Protein AF-A0A3L7XLL1-F1 (afdb_monomer)

Radius of gyration: 25.44 Å; Cα contacts (8 Å, |Δi|>4): 44; chains: 1; bounding box: 54×53×52 Å

Sequence (97 aa):
MRAWVLACIPGVRGGAFSMADLPYTGRVTPTDDPREASRAEYRAAYEDWQEQLAKVHAFFLDGERLHPTAIKGLLNRESRAKQRYDEARRRLLGIEE

Structure (mmCIF, N/CA/C/O backbone):
data_AF-A0A3L7XLL1-F1
#
_entry.id   AF-A0A3L7XLL1-F1
#
loop_
_atom_site.group_PDB
_atom_site.id
_atom_site.type_symbol
_atom_site.label_atom_id
_atom_site.label_alt_id
_atom_site.label_comp_id
_atom_site.label_asym_id
_atom_site.label_entity_id
_atom_site.label_seq_id
_atom_site.pdbx_PDB_ins_code
_atom_site.Cartn_x
_atom_site.Cartn_y
_atom_site.Cartn_z
_atom_site.occupancy
_atom_site.B_iso_or_equiv
_atom_site.auth_seq_id
_atom_site.auth_comp_id
_atom_site.auth_asym_id
_atom_site.auth_atom_id
_atom_site.pdbx_PDB_model_num
ATOM 1 N N . MET A 1 1 ? 43.229 -41.575 -16.317 1.00 38.03 1 MET A N 1
ATOM 2 C CA . MET A 1 1 ? 41.982 -42.262 -15.919 1.00 38.03 1 MET A CA 1
ATOM 3 C C . MET A 1 1 ? 40.877 -41.219 -15.836 1.00 38.03 1 MET A C 1
ATOM 5 O O . MET A 1 1 ? 40.938 -40.368 -14.962 1.00 38.03 1 MET A O 1
ATOM 9 N N . ARG A 1 2 ? 39.943 -41.191 -16.792 1.00 40.72 2 ARG A N 1
ATOM 10 C CA . ARG A 1 2 ? 38.782 -40.289 -16.768 1.00 40.72 2 ARG A CA 1
ATOM 11 C C . ARG A 1 2 ? 37.532 -41.144 -16.929 1.00 40.72 2 ARG A C 1
ATOM 13 O O . ARG A 1 2 ? 37.411 -41.863 -17.916 1.00 40.72 2 ARG A O 1
ATOM 20 N N . ALA A 1 3 ? 36.684 -41.119 -15.908 1.00 38.41 3 ALA A N 1
ATOM 21 C CA . ALA A 1 3 ? 35.416 -41.823 -15.883 1.00 38.41 3 ALA A CA 1
ATOM 22 C C . ALA A 1 3 ? 34.452 -41.164 -16.876 1.00 38.41 3 ALA A C 1
ATOM 24 O O . ALA A 1 3 ? 34.245 -39.952 -16.840 1.00 38.41 3 ALA A O 1
ATOM 25 N N . TRP A 1 4 ? 33.896 -41.970 -17.774 1.00 37.78 4 TRP A N 1
ATOM 26 C CA . TRP A 1 4 ? 32.828 -41.578 -18.682 1.00 37.78 4 TRP A CA 1
ATOM 27 C C . TRP A 1 4 ? 31.502 -41.767 -17.950 1.00 37.78 4 TRP A C 1
ATOM 29 O O . TRP A 1 4 ? 31.145 -42.896 -17.623 1.00 37.78 4 TRP A O 1
ATOM 39 N N . VAL A 1 5 ? 30.766 -40.688 -17.689 1.00 46.75 5 VAL A N 1
ATOM 40 C CA . VAL A 1 5 ? 29.340 -40.804 -17.364 1.00 46.75 5 VAL A CA 1
ATOM 41 C C . VAL A 1 5 ? 28.585 -40.704 -18.682 1.00 46.75 5 VAL A C 1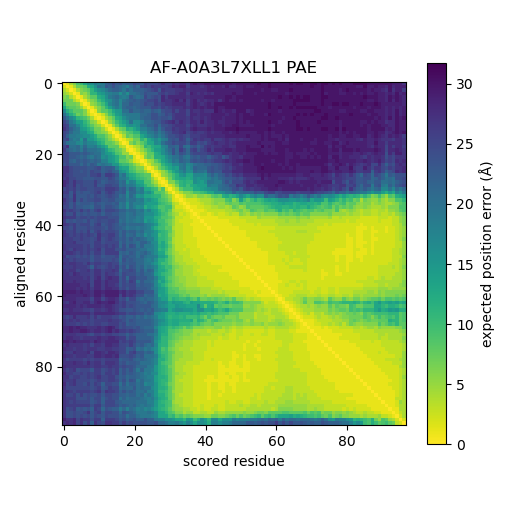
ATOM 43 O O . VAL A 1 5 ? 28.486 -39.634 -19.278 1.00 46.75 5 VAL A O 1
ATOM 46 N N . LEU A 1 6 ? 28.104 -41.853 -19.160 1.00 44.34 6 LEU A N 1
ATOM 47 C CA . LEU A 1 6 ? 27.141 -41.943 -20.251 1.00 44.34 6 LEU A CA 1
ATOM 48 C C . LEU A 1 6 ? 25.819 -41.317 -19.793 1.00 44.34 6 LEU A C 1
ATOM 50 O O . LEU A 1 6 ? 25.059 -41.935 -19.053 1.00 44.34 6 LEU A O 1
ATOM 54 N N . ALA A 1 7 ? 25.528 -40.109 -20.264 1.00 44.50 7 ALA A N 1
ATOM 55 C CA . ALA A 1 7 ? 24.159 -39.619 -20.331 1.00 44.50 7 ALA A CA 1
ATOM 56 C C . ALA A 1 7 ? 23.621 -39.929 -21.734 1.00 44.50 7 ALA A C 1
ATOM 58 O O . ALA A 1 7 ? 23.901 -39.221 -22.700 1.00 44.50 7 ALA A O 1
ATOM 59 N N . CYS A 1 8 ? 22.881 -41.033 -21.855 1.00 34.59 8 CYS A N 1
ATOM 60 C CA . CYS A 1 8 ? 22.115 -41.363 -23.052 1.00 34.59 8 CYS A CA 1
ATOM 61 C C . CYS A 1 8 ? 20.934 -40.391 -23.184 1.00 34.59 8 CYS A C 1
ATOM 63 O O . CYS A 1 8 ? 19.877 -40.619 -22.601 1.00 34.59 8 CYS A O 1
ATOM 65 N N . ILE A 1 9 ? 21.102 -39.316 -23.954 1.00 46.41 9 ILE A N 1
ATOM 66 C CA . ILE A 1 9 ? 19.985 -38.513 -24.466 1.00 46.41 9 ILE A CA 1
ATOM 67 C C . ILE A 1 9 ? 19.613 -39.100 -25.838 1.00 46.41 9 ILE A C 1
ATOM 69 O O . ILE A 1 9 ? 20.423 -39.013 -26.767 1.00 46.41 9 ILE A O 1
ATOM 73 N N . PRO A 1 10 ? 18.440 -39.735 -26.009 1.00 35.22 10 PRO A N 1
ATOM 74 C CA . PRO A 1 10 ? 18.062 -40.307 -27.293 1.00 35.22 10 PRO A CA 1
ATOM 75 C C . PRO A 1 10 ? 17.707 -39.175 -28.268 1.00 35.22 10 PRO A C 1
ATOM 77 O O . PRO A 1 10 ? 16.736 -38.456 -28.057 1.00 35.22 10 PRO A O 1
ATOM 80 N N . GLY A 1 11 ? 18.495 -39.012 -29.337 1.00 44.50 11 GLY A N 1
ATOM 81 C CA . GLY A 1 11 ? 18.129 -38.164 -30.483 1.00 44.50 11 GLY A CA 1
ATOM 82 C C . GLY A 1 11 ? 19.193 -37.194 -31.001 1.00 44.50 11 GLY A C 1
ATOM 83 O O . GLY A 1 11 ? 19.036 -36.678 -32.104 1.00 44.50 11 GLY A O 1
ATOM 84 N N . VAL A 1 12 ? 20.298 -36.968 -30.284 1.00 45.97 12 VAL A N 1
ATOM 85 C CA . VAL A 1 12 ? 21.360 -36.067 -30.764 1.00 45.97 12 VAL A CA 1
ATOM 86 C C . VAL A 1 12 ? 22.436 -36.888 -31.472 1.00 45.97 12 VAL A C 1
ATOM 88 O O . VAL A 1 12 ? 23.259 -37.549 -30.839 1.00 45.97 12 VAL A O 1
ATOM 91 N N . ARG A 1 13 ? 22.407 -36.885 -32.812 1.00 45.84 13 ARG A N 1
ATOM 92 C CA . ARG A 1 13 ? 23.503 -37.412 -33.639 1.00 45.84 13 ARG A CA 1
ATOM 93 C C . ARG A 1 13 ? 24.793 -36.684 -33.264 1.00 45.84 13 ARG A C 1
ATOM 95 O O . ARG A 1 13 ? 24.806 -35.460 -33.181 1.00 45.84 13 ARG A O 1
ATOM 102 N N . GLY A 1 14 ? 25.851 -37.462 -33.041 1.00 44.53 14 GLY A N 1
ATOM 103 C CA . GLY A 1 14 ? 27.163 -36.991 -32.616 1.00 44.53 14 GLY A CA 1
ATOM 104 C C . GLY A 1 14 ? 27.695 -35.842 -33.468 1.00 44.53 14 GLY A C 1
ATOM 105 O O . GLY A 1 14 ? 28.146 -36.043 -34.591 1.00 44.53 14 GLY A O 1
ATOM 106 N N . GLY A 1 15 ? 27.672 -34.650 -32.886 1.00 44.53 15 GLY A N 1
ATOM 107 C CA . GLY A 1 15 ? 28.567 -33.551 -33.200 1.00 44.53 15 GLY A CA 1
ATOM 108 C C . GLY A 1 15 ? 29.329 -33.236 -31.920 1.00 44.53 15 GLY A C 1
ATOM 109 O O . GLY A 1 15 ? 28.723 -33.139 -30.853 1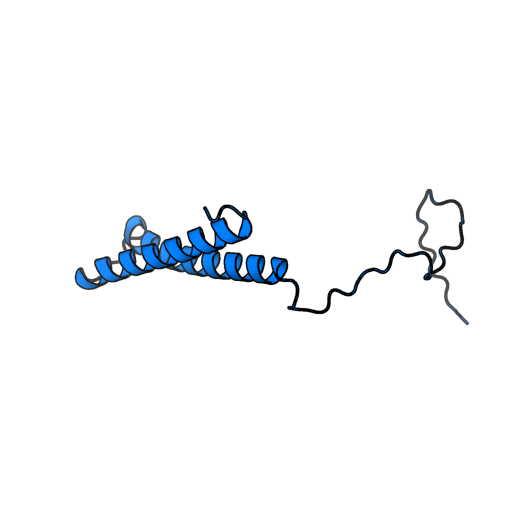.00 44.53 15 GLY A O 1
ATOM 110 N N . ALA A 1 16 ? 30.654 -33.145 -31.999 1.00 45.22 16 ALA A N 1
ATOM 111 C CA . ALA A 1 16 ? 31.468 -32.680 -30.887 1.00 45.22 16 ALA A CA 1
ATOM 112 C C . ALA A 1 16 ? 31.029 -31.250 -30.539 1.00 45.22 16 ALA A C 1
ATOM 114 O O . ALA A 1 16 ? 31.316 -30.318 -31.283 1.00 45.22 16 ALA A O 1
ATOM 115 N N . PHE A 1 17 ? 30.287 -31.083 -29.445 1.00 42.69 17 PHE A N 1
ATOM 116 C CA . PHE A 1 17 ? 29.897 -29.763 -28.970 1.00 42.69 17 PHE A CA 1
ATOM 117 C C . PHE A 1 17 ? 31.127 -29.133 -28.308 1.00 42.69 17 PHE A C 1
ATOM 119 O O . PHE A 1 17 ? 31.507 -29.499 -27.194 1.00 42.69 17 PHE A O 1
ATOM 126 N N . SER A 1 18 ? 31.814 -28.254 -29.036 1.00 47.34 18 SER A N 1
ATOM 127 C CA . SER A 1 18 ? 32.910 -27.458 -28.492 1.00 47.34 18 SER A CA 1
ATOM 128 C C . SER A 1 18 ? 32.338 -26.445 -27.504 1.00 47.34 18 SER A C 1
ATOM 130 O O . SER A 1 18 ? 31.372 -25.746 -27.800 1.00 47.34 18 SER A O 1
ATOM 132 N N . MET A 1 19 ? 32.955 -26.313 -26.331 1.00 40.72 19 MET A N 1
ATOM 133 C CA . MET A 1 19 ? 32.587 -25.293 -25.339 1.00 40.72 19 MET A CA 1
ATOM 134 C C . MET A 1 19 ? 32.777 -23.853 -25.866 1.00 40.72 19 MET A C 1
ATOM 136 O O . MET A 1 19 ? 32.297 -22.912 -25.243 1.00 40.72 19 MET A O 1
ATOM 140 N N . ALA A 1 20 ? 33.444 -23.687 -27.016 1.00 50.25 20 ALA A N 1
ATOM 141 C CA . ALA A 1 20 ? 33.617 -22.417 -27.721 1.00 50.25 20 ALA A CA 1
ATOM 142 C C . ALA A 1 20 ? 32.435 -22.029 -28.639 1.00 50.25 20 ALA A C 1
ATOM 144 O O . ALA A 1 20 ? 32.372 -20.877 -29.054 1.00 50.25 20 ALA A O 1
ATOM 145 N N . ASP A 1 21 ? 31.506 -22.950 -28.929 1.00 46.00 21 ASP A N 1
ATOM 146 C CA . ASP A 1 21 ? 30.328 -22.707 -29.786 1.00 46.00 21 ASP A CA 1
ATOM 147 C C . ASP A 1 21 ? 29.052 -22.400 -28.987 1.00 46.00 21 ASP A C 1
ATOM 149 O O . ASP A 1 21 ? 27.978 -22.182 -29.552 1.00 46.00 21 ASP A O 1
ATOM 153 N N . LEU A 1 22 ? 29.143 -22.370 -27.655 1.00 52.25 22 LEU A N 1
ATOM 154 C CA . LEU A 1 22 ? 28.054 -21.860 -26.837 1.00 52.25 22 LEU A CA 1
ATOM 155 C C . LEU A 1 22 ? 28.018 -20.335 -26.997 1.00 52.25 22 LEU A C 1
ATOM 157 O O . LEU A 1 22 ? 29.035 -19.692 -26.713 1.00 52.25 22 LEU A O 1
ATOM 161 N N . PRO A 1 23 ? 26.883 -19.728 -27.407 1.00 46.09 23 PRO A N 1
ATOM 162 C CA . PRO A 1 23 ? 26.740 -18.287 -27.301 1.00 46.09 23 PRO A CA 1
ATOM 163 C C . PRO A 1 23 ? 26.984 -17.953 -25.836 1.00 46.09 23 PRO A C 1
ATOM 165 O O . PRO A 1 23 ? 26.293 -18.483 -24.966 1.00 46.09 23 PRO A O 1
ATOM 168 N N . TYR A 1 24 ? 28.034 -17.165 -25.596 1.00 51.62 24 TYR A N 1
ATOM 169 C CA . TYR A 1 24 ? 28.467 -16.658 -24.302 1.00 51.62 24 TYR A CA 1
ATOM 170 C C . TYR A 1 24 ? 27.261 -16.521 -23.371 1.00 51.62 24 TYR A C 1
ATOM 172 O O . TYR A 1 24 ? 26.458 -15.597 -23.513 1.00 51.62 24 TYR A O 1
ATOM 180 N N . THR A 1 25 ? 27.090 -17.484 -22.458 1.00 55.22 25 THR A N 1
ATOM 181 C CA . THR A 1 25 ? 26.118 -17.373 -21.376 1.00 55.22 25 THR A CA 1
ATOM 182 C C . THR A 1 25 ? 26.664 -16.270 -20.500 1.00 55.22 25 THR A C 1
ATOM 184 O O . THR A 1 25 ? 27.511 -16.518 -19.637 1.00 55.22 25 THR A O 1
ATOM 187 N N . GLY A 1 26 ? 26.273 -15.040 -20.828 1.00 48.69 26 GLY A N 1
ATOM 188 C CA . GLY A 1 26 ? 26.648 -13.854 -20.097 1.00 48.69 26 GLY A CA 1
ATOM 189 C C . GLY A 1 26 ? 26.388 -14.132 -18.637 1.00 48.69 26 GLY A C 1
ATOM 190 O O . GLY A 1 26 ? 25.248 -14.298 -18.208 1.00 48.69 26 GLY A O 1
ATOM 191 N N . ARG A 1 27 ? 27.473 -14.245 -17.879 1.00 45.53 27 ARG A N 1
ATOM 192 C CA . ARG A 1 27 ? 27.425 -14.108 -16.441 1.00 45.53 27 ARG A CA 1
ATOM 193 C C . ARG 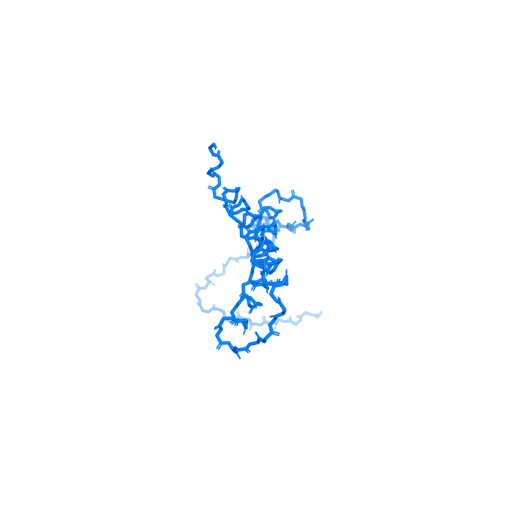A 1 27 ? 26.983 -12.666 -16.222 1.00 45.53 27 ARG A C 1
ATOM 195 O O . ARG A 1 27 ? 27.823 -11.775 -16.222 1.00 45.53 27 ARG A O 1
ATOM 202 N N . VAL A 1 28 ? 25.674 -12.437 -16.123 1.00 51.38 28 VAL A N 1
ATOM 203 C CA . VAL A 1 28 ? 25.137 -11.191 -15.579 1.00 51.38 28 VAL A CA 1
ATOM 204 C C . VAL A 1 28 ? 25.587 -11.199 -14.124 1.00 51.38 28 VAL A C 1
ATOM 206 O O . VAL A 1 28 ? 25.017 -11.883 -13.277 1.00 51.38 28 VAL A O 1
ATOM 209 N N . THR A 1 29 ? 26.745 -10.596 -13.864 1.00 51.56 29 THR A N 1
ATOM 210 C CA . THR A 1 29 ? 27.170 -10.302 -12.502 1.00 51.56 29 THR A CA 1
ATOM 211 C C . THR A 1 29 ? 26.246 -9.230 -11.928 1.00 51.56 29 THR A C 1
ATOM 213 O O . THR A 1 29 ? 25.711 -8.424 -12.688 1.00 51.56 29 THR A O 1
ATOM 216 N N . PRO A 1 30 ? 26.012 -9.251 -10.609 1.00 53.09 30 PRO A N 1
ATOM 217 C CA . PRO A 1 30 ? 24.830 -8.650 -10.007 1.00 53.09 30 PRO A CA 1
ATOM 218 C C . PRO A 1 30 ? 24.823 -7.120 -10.116 1.00 53.09 30 PRO A C 1
ATOM 220 O O . PRO A 1 30 ? 25.868 -6.487 -9.985 1.00 53.09 30 PRO A O 1
ATOM 223 N N . THR A 1 31 ? 23.616 -6.555 -10.216 1.00 55.72 31 THR A N 1
ATOM 224 C CA . THR A 1 31 ? 23.203 -5.204 -9.769 1.00 55.72 31 THR A CA 1
ATOM 225 C C . THR A 1 31 ? 23.329 -3.960 -10.667 1.00 55.72 31 THR A C 1
ATOM 227 O O . THR A 1 31 ? 22.788 -2.940 -10.254 1.00 55.72 31 THR A O 1
ATOM 230 N N . ASP A 1 32 ? 23.860 -4.017 -11.897 1.00 58.72 32 ASP A N 1
ATOM 231 C CA . ASP A 1 32 ? 23.984 -2.797 -12.739 1.00 58.72 32 ASP A CA 1
ATOM 232 C C . ASP A 1 32 ? 23.009 -2.691 -13.938 1.00 58.72 32 ASP A C 1
ATOM 234 O O . ASP A 1 32 ? 23.007 -1.671 -14.630 1.00 58.72 32 ASP A O 1
ATOM 238 N N . ASP A 1 33 ? 22.161 -3.695 -14.218 1.00 64.69 33 ASP A N 1
ATOM 239 C CA . ASP A 1 33 ? 21.134 -3.551 -15.268 1.00 64.69 33 ASP A CA 1
ATOM 240 C C . ASP A 1 33 ? 19.991 -2.649 -14.754 1.00 64.69 33 ASP A C 1
ATOM 242 O O . ASP A 1 33 ? 19.282 -3.040 -13.817 1.00 64.69 33 ASP A O 1
ATOM 246 N N . PRO A 1 34 ? 19.740 -1.475 -15.371 1.00 70.56 34 PRO A N 1
ATOM 247 C CA . PRO A 1 34 ? 18.661 -0.579 -14.959 1.00 70.56 34 PRO A CA 1
ATOM 248 C C . PRO A 1 34 ? 17.285 -1.260 -14.960 1.00 70.56 34 PRO A C 1
ATOM 250 O O . PRO A 1 34 ? 16.417 -0.900 -14.169 1.00 70.56 34 PRO A O 1
ATOM 253 N N . ARG A 1 35 ? 17.074 -2.289 -15.790 1.00 74.44 35 ARG A N 1
ATOM 254 C CA . ARG A 1 35 ? 15.820 -3.058 -15.817 1.00 74.44 35 ARG A CA 1
ATOM 255 C C . ARG A 1 35 ? 15.679 -3.971 -14.605 1.00 74.44 35 ARG A C 1
ATOM 257 O O . ARG A 1 35 ? 14.563 -4.180 -14.128 1.00 74.44 35 ARG A O 1
ATOM 264 N N . GLU A 1 36 ? 16.778 -4.537 -14.115 1.00 78.19 36 GLU A N 1
ATOM 265 C CA . GLU A 1 36 ? 16.772 -5.317 -12.877 1.00 78.19 36 GLU A CA 1
ATOM 266 C C . GLU A 1 36 ? 16.569 -4.412 -11.662 1.00 78.19 36 GLU A C 1
ATOM 268 O O . GLU A 1 36 ? 15.771 -4.759 -10.790 1.00 78.19 36 GLU A O 1
ATOM 273 N N . ALA A 1 37 ? 17.175 -3.219 -11.660 1.00 80.06 37 ALA A N 1
ATOM 274 C CA . ALA A 1 37 ? 16.924 -2.198 -10.645 1.00 80.06 37 ALA A CA 1
ATOM 275 C C . ALA A 1 37 ? 15.435 -1.801 -10.593 1.00 80.06 37 ALA A C 1
ATOM 277 O O . ALA A 1 37 ? 14.818 -1.882 -9.532 1.00 80.06 37 ALA A O 1
ATOM 278 N N . SER A 1 38 ? 14.800 -1.509 -11.738 1.00 86.25 38 SER A N 1
ATOM 279 C CA . SER A 1 38 ? 13.359 -1.197 -11.783 1.00 86.25 38 SER A CA 1
ATOM 280 C C . SER A 1 38 ? 12.470 -2.355 -11.311 1.00 86.25 38 SER A C 1
ATOM 282 O O . SER A 1 38 ? 11.437 -2.135 -10.677 1.00 86.25 38 SER A O 1
ATOM 284 N N . ARG A 1 39 ? 12.851 -3.611 -11.589 1.00 89.88 39 ARG A N 1
ATOM 285 C CA . ARG A 1 39 ? 12.126 -4.795 -11.091 1.00 89.88 39 ARG A CA 1
ATOM 286 C C . ARG A 1 39 ? 12.257 -4.954 -9.578 1.00 89.88 39 ARG A C 1
ATOM 288 O O . ARG A 1 39 ? 11.278 -5.331 -8.931 1.00 89.88 39 ARG A O 1
ATOM 295 N N . ALA A 1 40 ? 13.440 -4.689 -9.027 1.00 90.94 40 ALA A N 1
ATOM 296 C CA . ALA A 1 40 ? 13.686 -4.731 -7.591 1.00 90.94 40 ALA A CA 1
ATOM 297 C C . ALA A 1 40 ? 12.899 -3.631 -6.862 1.00 90.94 40 ALA A C 1
ATOM 299 O O . ALA A 1 40 ? 12.207 -3.928 -5.890 1.00 90.94 40 ALA A O 1
ATOM 300 N N . GLU A 1 41 ? 12.916 -2.399 -7.378 1.00 90.75 41 GLU A N 1
ATOM 301 C CA . GLU A 1 41 ? 12.123 -1.281 -6.849 1.00 90.75 41 GLU A CA 1
ATOM 302 C C . GLU A 1 41 ? 10.622 -1.576 -6.872 1.00 90.75 41 GLU A 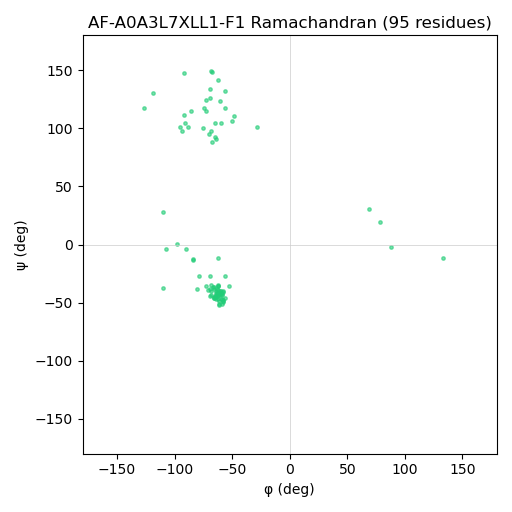C 1
ATOM 304 O O . GLU A 1 41 ? 9.935 -1.395 -5.865 1.00 90.75 41 GLU A O 1
ATOM 309 N N . TYR A 1 42 ? 10.114 -2.092 -7.995 1.00 94.56 42 TYR A N 1
ATOM 310 C CA . TYR A 1 42 ? 8.724 -2.528 -8.108 1.00 94.56 42 TYR A CA 1
ATOM 311 C C . TYR A 1 42 ? 8.369 -3.576 -7.049 1.00 94.56 42 TYR A C 1
ATOM 313 O O . TYR A 1 42 ? 7.322 -3.478 -6.408 1.00 94.56 42 TYR A O 1
ATOM 321 N N . ARG A 1 43 ? 9.233 -4.580 -6.858 1.00 95.50 43 ARG A N 1
ATOM 322 C CA . ARG A 1 43 ? 8.989 -5.658 -5.897 1.00 95.50 43 ARG A CA 1
ATOM 323 C C . ARG A 1 43 ? 8.983 -5.144 -4.462 1.00 95.50 43 ARG A C 1
ATOM 325 O O . ARG A 1 43 ? 8.041 -5.442 -3.738 1.00 95.50 43 ARG A O 1
ATOM 332 N N . ALA A 1 44 ? 9.957 -4.318 -4.092 1.00 95.44 44 ALA A N 1
ATOM 333 C CA . ALA A 1 44 ? 10.014 -3.709 -2.768 1.00 95.44 44 ALA A CA 1
ATOM 334 C C . ALA A 1 44 ? 8.782 -2.827 -2.489 1.00 95.44 44 ALA A C 1
ATOM 336 O O . ALA A 1 44 ? 8.185 -2.910 -1.417 1.00 95.44 44 ALA A O 1
ATOM 337 N N . ALA A 1 45 ? 8.352 -2.019 -3.466 1.00 96.25 45 ALA A N 1
ATOM 338 C CA . ALA A 1 45 ? 7.161 -1.183 -3.324 1.00 96.25 45 ALA A CA 1
ATOM 339 C C . ALA A 1 45 ? 5.869 -2.014 -3.220 1.00 96.25 45 ALA A C 1
ATOM 341 O O . ALA A 1 45 ? 4.959 -1.656 -2.473 1.00 96.25 45 ALA A O 1
ATOM 342 N N . TYR A 1 46 ? 5.791 -3.131 -3.951 1.00 96.81 46 TYR A N 1
ATOM 343 C CA . TYR A 1 46 ? 4.678 -4.073 -3.866 1.00 96.81 46 TYR A CA 1
ATOM 344 C C . TYR A 1 46 ? 4.592 -4.736 -2.489 1.00 96.81 46 TYR A C 1
ATOM 346 O O . TYR A 1 46 ? 3.510 -4.781 -1.908 1.00 96.81 46 TYR A O 1
ATOM 354 N N . GLU A 1 47 ? 5.715 -5.224 -1.963 1.00 97.75 47 GLU A N 1
ATOM 355 C CA . GLU A 1 47 ? 5.783 -5.877 -0.652 1.00 97.75 47 GLU A CA 1
ATOM 356 C C . GLU A 1 47 ? 5.383 -4.913 0.472 1.00 97.75 47 GLU A C 1
ATOM 358 O O . GLU A 1 47 ? 4.499 -5.236 1.264 1.00 97.75 47 GLU A O 1
ATOM 363 N N . ASP A 1 48 ? 5.919 -3.689 0.476 1.00 97.56 48 ASP A N 1
ATOM 364 C CA . ASP A 1 48 ? 5.544 -2.666 1.461 1.00 97.56 48 ASP A CA 1
ATOM 365 C C . ASP A 1 48 ? 4.045 -2.323 1.391 1.00 97.56 48 ASP A C 1
ATOM 367 O O . ASP A 1 48 ? 3.369 -2.215 2.417 1.00 97.56 48 ASP A O 1
ATOM 371 N N . TRP A 1 49 ? 3.475 -2.208 0.186 1.00 98.00 49 TRP A N 1
ATOM 372 C CA . TRP A 1 49 ? 2.035 -1.988 0.045 1.00 98.00 49 TRP A CA 1
ATOM 373 C C . TRP A 1 49 ? 1.206 -3.167 0.570 1.00 98.00 49 TRP A C 1
ATOM 375 O O . TRP A 1 49 ? 0.242 -2.937 1.303 1.00 98.00 49 TRP A O 1
ATOM 385 N N . GLN A 1 50 ? 1.596 -4.412 0.277 1.00 98.12 50 GLN A N 1
ATOM 386 C CA . GLN A 1 50 ? 0.924 -5.608 0.801 1.00 98.12 50 GLN A CA 1
ATOM 387 C C . GLN A 1 50 ? 0.952 -5.659 2.333 1.00 98.12 50 GLN A C 1
ATOM 389 O O . GLN A 1 50 ? -0.061 -5.982 2.953 1.00 98.12 50 GLN A O 1
ATOM 394 N N . GLU A 1 51 ? 2.062 -5.275 2.965 1.00 97.38 51 GLU A N 1
ATOM 395 C CA . GLU A 1 51 ? 2.149 -5.205 4.427 1.00 97.38 51 GLU A CA 1
ATOM 396 C C . GLU A 1 51 ? 1.192 -4.172 5.031 1.00 97.38 51 GLU A C 1
ATOM 398 O O . GLU A 1 51 ? 0.569 -4.425 6.068 1.00 97.38 51 GLU A O 1
ATOM 403 N N . GLN A 1 52 ? 1.065 -2.989 4.419 1.00 96.94 52 GLN A N 1
ATOM 404 C CA . GLN A 1 52 ? 0.100 -1.995 4.897 1.00 96.94 52 GLN A CA 1
ATOM 405 C C . GLN A 1 52 ? -1.339 -2.451 4.646 1.00 96.94 52 GLN A C 1
ATOM 407 O O . GLN A 1 52 ? -2.198 -2.255 5.508 1.00 96.94 52 GLN A O 1
ATOM 412 N N . LEU A 1 53 ? -1.596 -3.095 3.506 1.00 96.88 53 LEU A N 1
ATOM 413 C CA . LEU A 1 53 ? -2.909 -3.624 3.155 1.00 96.88 53 LEU A CA 1
ATOM 414 C C . LEU A 1 53 ? -3.347 -4.728 4.124 1.00 96.88 53 LEU A C 1
ATOM 416 O O . LEU A 1 53 ? -4.493 -4.725 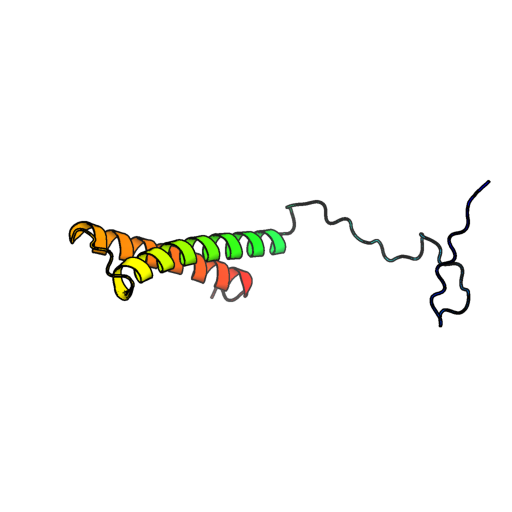4.564 1.00 96.88 53 LEU A O 1
ATOM 420 N N . ALA A 1 54 ? -2.434 -5.609 4.539 1.00 96.81 54 ALA A N 1
ATOM 421 C CA . ALA A 1 54 ? -2.707 -6.633 5.544 1.00 96.81 54 ALA A CA 1
ATOM 422 C C . ALA A 1 54 ? -3.142 -6.022 6.887 1.00 96.81 54 ALA A C 1
ATOM 424 O O . ALA A 1 54 ? -4.110 -6.479 7.487 1.00 96.81 54 ALA A O 1
ATOM 425 N N . LYS A 1 55 ? -2.496 -4.934 7.329 1.00 95.00 55 LYS A N 1
ATOM 426 C CA . LYS A 1 55 ? -2.886 -4.207 8.555 1.00 95.00 55 LYS A CA 1
ATOM 427 C C . LYS A 1 55 ? -4.263 -3.556 8.423 1.00 95.00 55 LYS A C 1
ATOM 429 O O . LYS A 1 55 ? -5.036 -3.525 9.375 1.00 95.00 55 LYS A O 1
ATOM 434 N N . VAL A 1 56 ? -4.574 -3.026 7.241 1.00 95.44 56 VAL A N 1
ATOM 435 C CA . VAL A 1 56 ? -5.906 -2.490 6.932 1.00 95.44 56 VAL A CA 1
ATOM 436 C C . VAL A 1 56 ? -6.950 -3.605 6.964 1.00 95.44 56 VAL A C 1
ATOM 438 O O . VAL A 1 56 ? -7.993 -3.434 7.587 1.00 95.44 56 VAL A O 1
ATOM 441 N N . HIS A 1 57 ? -6.665 -4.761 6.367 1.00 96.06 57 HIS A N 1
ATOM 442 C CA . HIS A 1 57 ? -7.558 -5.916 6.406 1.00 96.06 57 HIS A CA 1
ATOM 443 C C . HIS A 1 57 ? -7.786 -6.429 7.828 1.00 96.06 57 HIS A C 1
ATOM 445 O O . HIS A 1 57 ? -8.938 -6.638 8.189 1.00 96.06 57 HIS A O 1
ATOM 451 N N . ALA A 1 58 ? -6.744 -6.538 8.654 1.00 94.31 58 ALA A N 1
ATOM 452 C CA . ALA A 1 58 ? -6.889 -6.948 10.050 1.00 94.31 58 ALA A CA 1
ATOM 453 C C . ALA A 1 58 ? -7.828 -6.012 10.834 1.00 94.31 58 ALA A C 1
ATOM 455 O O . ALA A 1 58 ? -8.713 -6.452 11.570 1.00 94.31 58 ALA A O 1
ATOM 456 N N . PHE A 1 59 ? -7.712 -4.704 10.594 1.00 92.81 59 PHE A N 1
ATOM 457 C CA . PHE A 1 59 ? -8.617 -3.713 11.169 1.00 92.81 59 PHE A CA 1
ATOM 458 C C . PHE A 1 59 ? -10.064 -3.843 10.655 1.00 92.81 59 PHE A C 1
ATOM 460 O O . PHE A 1 59 ? -11.004 -3.775 11.446 1.00 92.81 59 PHE A O 1
ATOM 467 N N . PHE A 1 60 ? -10.268 -4.018 9.345 1.00 91.56 60 PHE A N 1
ATOM 468 C CA . PHE A 1 60 ? -11.611 -4.041 8.750 1.00 91.56 60 PHE A CA 1
ATOM 469 C C . PHE A 1 60 ? -12.347 -5.378 8.897 1.00 91.56 60 PHE A C 1
ATOM 471 O O . PHE A 1 60 ? -13.566 -5.374 9.061 1.00 91.56 60 PHE A O 1
ATOM 478 N N . LEU A 1 61 ? -11.637 -6.499 8.777 1.00 93.88 61 LEU A N 1
ATOM 479 C CA . LEU A 1 61 ? -12.213 -7.837 8.618 1.00 93.88 61 LEU A CA 1
ATOM 480 C C . LEU A 1 61 ? -12.003 -8.713 9.853 1.00 93.88 61 LEU A C 1
ATOM 482 O O . LEU A 1 61 ? -12.923 -9.430 10.240 1.00 93.88 61 LEU A O 1
ATOM 486 N N . ASP A 1 62 ? -10.843 -8.608 10.504 1.00 91.75 62 ASP A N 1
ATOM 487 C CA . ASP A 1 62 ? -10.501 -9.462 11.652 1.00 91.75 62 ASP A CA 1
ATOM 488 C C . ASP A 1 62 ? -10.935 -8.846 12.997 1.00 91.75 62 ASP A C 1
ATOM 490 O O . ASP A 1 62 ? -10.831 -9.473 14.051 1.00 91.75 62 ASP A O 1
ATOM 494 N N . GLY A 1 63 ? -11.477 -7.623 12.970 1.00 88.69 63 GLY A N 1
ATOM 495 C CA . GLY A 1 63 ? -12.045 -6.950 14.139 1.00 88.69 63 GLY A CA 1
ATO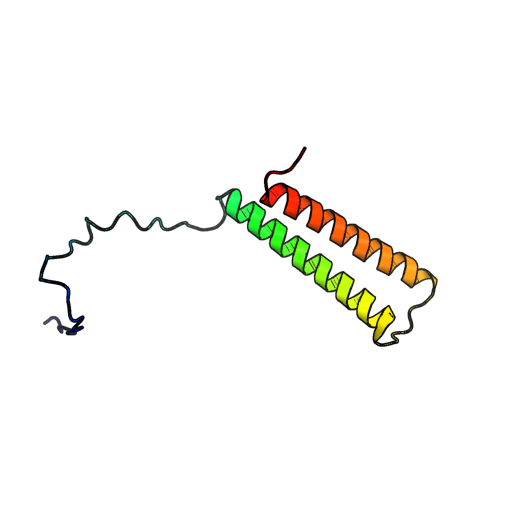M 496 C C . GLY A 1 63 ? -11.009 -6.336 15.082 1.00 88.69 63 GLY A C 1
ATOM 497 O O . GLY A 1 63 ? -11.333 -6.052 16.241 1.00 88.69 63 GLY A O 1
ATOM 498 N N . GLU A 1 64 ? -9.777 -6.109 14.614 1.00 89.00 64 GLU A N 1
ATOM 499 C CA . GLU A 1 64 ? -8.728 -5.471 15.408 1.00 89.00 64 GLU A CA 1
ATOM 500 C C . GLU A 1 64 ? -9.147 -4.048 15.824 1.00 89.00 64 GLU A C 1
ATOM 502 O O . GLU A 1 64 ? -9.490 -3.192 15.009 1.00 89.00 64 GLU A O 1
ATOM 507 N N . ARG A 1 65 ? -9.143 -3.772 17.133 1.00 87.88 65 ARG A N 1
ATOM 508 C CA . ARG A 1 65 ? -9.589 -2.484 17.684 1.00 87.88 65 ARG A CA 1
ATOM 509 C C . ARG A 1 65 ? -8.424 -1.502 17.741 1.00 87.88 65 ARG A C 1
ATOM 511 O O . ARG A 1 65 ? -7.634 -1.516 18.680 1.00 87.88 65 ARG A O 1
ATOM 518 N N . LEU A 1 66 ? -8.368 -0.593 16.773 1.00 88.75 66 LEU A N 1
ATOM 519 C CA . LEU A 1 66 ? -7.440 0.539 16.792 1.00 88.75 66 LEU A CA 1
ATOM 520 C C . LEU A 1 66 ? -8.064 1.781 17.435 1.00 88.75 66 LEU A C 1
ATOM 522 O O . LEU A 1 66 ? -9.260 2.048 17.303 1.00 88.75 66 LEU A O 1
ATOM 526 N N . HIS A 1 67 ? -7.231 2.584 18.101 1.00 90.75 67 HIS A N 1
ATOM 527 C CA . HIS A 1 67 ? -7.650 3.887 18.612 1.00 90.75 67 HIS A CA 1
ATOM 528 C C . HIS A 1 67 ? -8.062 4.811 17.444 1.00 90.75 67 HIS A C 1
ATOM 530 O O . HIS A 1 67 ? -7.368 4.822 16.424 1.00 90.75 67 HIS A O 1
ATOM 536 N N . PRO A 1 68 ? -9.117 5.642 17.568 1.00 87.69 68 PRO A N 1
ATOM 537 C CA . PRO A 1 68 ? -9.614 6.473 16.464 1.00 87.69 68 PRO A CA 1
ATOM 538 C C . PRO A 1 68 ? -8.552 7.350 15.784 1.00 87.69 68 PRO A C 1
ATOM 540 O O . PRO A 1 68 ? -8.551 7.511 14.564 1.00 87.69 68 PRO A O 1
ATOM 543 N N . THR A 1 69 ? -7.594 7.879 16.549 1.00 90.44 69 T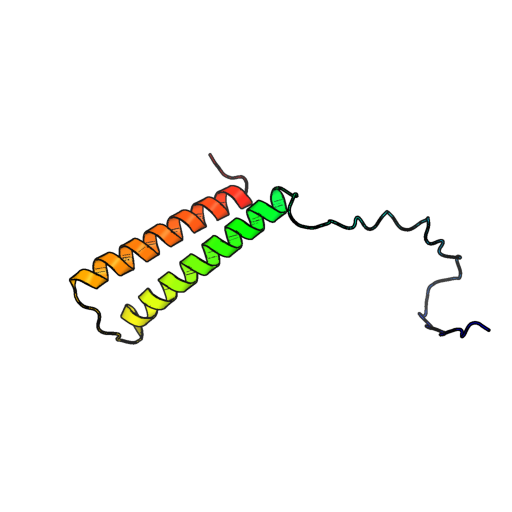HR A N 1
ATOM 544 C CA . THR A 1 69 ? -6.485 8.681 16.000 1.00 90.44 69 THR A CA 1
ATOM 545 C C . THR A 1 69 ? -5.492 7.851 15.178 1.00 90.44 69 THR A C 1
ATOM 547 O O . THR A 1 69 ? -4.867 8.378 14.257 1.00 90.44 69 THR A O 1
ATOM 550 N N . ALA A 1 70 ? -5.366 6.552 15.465 1.00 91.50 70 ALA A N 1
ATOM 551 C CA . ALA A 1 70 ? -4.487 5.632 14.751 1.00 91.50 70 ALA A CA 1
ATOM 552 C C . ALA A 1 70 ? -5.081 5.173 13.410 1.00 91.50 70 ALA A C 1
ATOM 554 O O . ALA A 1 70 ? -4.314 4.903 12.485 1.00 91.50 70 ALA A O 1
ATOM 555 N N . ILE A 1 71 ? -6.415 5.159 13.270 1.00 93.00 71 ILE A N 1
ATOM 556 C CA . ILE A 1 71 ? -7.118 4.762 12.034 1.00 93.00 71 ILE A CA 1
ATOM 557 C C . ILE A 1 71 ? -6.690 5.653 10.866 1.00 93.00 71 ILE A C 1
ATOM 559 O O . ILE A 1 71 ? -6.243 5.164 9.831 1.00 93.00 71 ILE A O 1
ATOM 563 N N . LYS A 1 72 ? -6.741 6.978 11.048 1.00 93.62 72 LYS A N 1
ATOM 564 C CA . LYS A 1 72 ? -6.302 7.929 10.015 1.00 93.62 72 LYS A CA 1
ATOM 565 C C . LYS A 1 72 ? -4.836 7.703 9.628 1.00 93.62 72 LYS A C 1
ATOM 567 O O . LYS A 1 72 ? -4.486 7.776 8.455 1.00 93.62 72 LYS A O 1
ATOM 572 N N . GLY A 1 73 ? -3.981 7.415 10.610 1.00 95.38 73 GLY A N 1
ATOM 573 C CA . GLY A 1 73 ? -2.571 7.103 10.377 1.00 95.38 73 GLY A CA 1
ATOM 574 C C . GLY A 1 73 ? -2.371 5.824 9.562 1.00 95.38 73 GLY A C 1
ATOM 575 O O . GLY A 1 73 ? -1.537 5.812 8.661 1.00 95.38 73 GLY A O 1
ATOM 576 N N . LEU A 1 74 ? -3.144 4.775 9.849 1.00 95.56 74 LEU A N 1
ATOM 577 C CA . LEU A 1 74 ? -3.122 3.513 9.111 1.00 95.56 74 LEU A CA 1
ATOM 578 C C . LEU A 1 74 ? -3.502 3.721 7.640 1.00 95.56 74 LEU A C 1
ATOM 580 O O . LEU A 1 74 ? -2.723 3.366 6.759 1.00 95.56 74 LEU A O 1
ATOM 584 N N . LEU A 1 75 ? -4.639 4.371 7.387 1.00 95.50 75 LEU A N 1
ATOM 585 C CA . LEU A 1 75 ? -5.128 4.633 6.029 1.00 95.50 75 LEU A CA 1
ATOM 586 C C . LEU A 1 75 ? -4.161 5.519 5.229 1.00 95.50 75 LEU A C 1
ATOM 588 O O . LEU A 1 75 ? -3.901 5.267 4.057 1.00 95.50 75 LEU A O 1
ATOM 592 N N . ASN A 1 76 ? -3.561 6.525 5.872 1.00 96.44 76 ASN A N 1
ATOM 593 C CA . ASN A 1 76 ? -2.567 7.375 5.219 1.00 96.44 76 ASN A CA 1
ATOM 594 C C . ASN A 1 76 ? -1.290 6.609 4.840 1.00 96.44 76 ASN A C 1
ATOM 596 O O . ASN A 1 76 ? -0.684 6.911 3.812 1.00 96.44 76 ASN A O 1
ATOM 600 N N . ARG A 1 77 ? -0.849 5.651 5.666 1.00 96.56 77 ARG A N 1
ATOM 601 C CA . ARG A 1 77 ? 0.329 4.824 5.359 1.00 96.56 77 ARG A CA 1
ATOM 602 C C . ARG A 1 77 ? 0.058 3.873 4.201 1.00 96.56 77 ARG A C 1
ATOM 604 O O . ARG A 1 77 ? 0.891 3.806 3.303 1.00 96.56 77 ARG A O 1
ATOM 611 N N . GLU A 1 78 ? -1.097 3.207 4.196 1.00 97.25 78 GLU A N 1
ATOM 612 C CA . GLU A 1 78 ? -1.514 2.354 3.076 1.00 97.25 78 GLU A CA 1
ATOM 613 C C . GLU A 1 78 ? -1.581 3.161 1.777 1.00 97.25 78 GLU A C 1
ATOM 615 O O . GLU A 1 78 ? -0.915 2.804 0.808 1.00 97.25 78 GLU A O 1
ATOM 620 N N . SER A 1 79 ? -2.249 4.318 1.795 1.00 97.75 79 SER A N 1
ATOM 621 C CA . SER A 1 79 ? -2.378 5.178 0.617 1.00 97.75 79 SER A CA 1
ATOM 622 C C . SER A 1 79 ? -1.019 5.623 0.057 1.00 97.75 79 SER A C 1
ATOM 624 O O . SER A 1 79 ? -0.795 5.575 -1.152 1.00 97.75 79 SER A O 1
ATOM 626 N N . ARG A 1 80 ? -0.069 6.000 0.927 1.00 97.31 80 ARG A N 1
ATOM 627 C CA . ARG A 1 80 ? 1.302 6.367 0.523 1.00 97.31 80 ARG A CA 1
ATOM 628 C C . ARG A 1 80 ? 2.111 5.183 -0.007 1.00 97.31 80 ARG A C 1
ATOM 630 O O . ARG A 1 80 ? 2.956 5.370 -0.879 1.00 97.31 80 ARG A O 1
ATOM 637 N N . ALA A 1 81 ? 1.911 3.984 0.535 1.00 97.12 81 ALA A N 1
ATOM 638 C CA . ALA A 1 81 ? 2.553 2.777 0.020 1.00 97.12 81 ALA A CA 1
ATOM 639 C C . ALA A 1 81 ? 2.004 2.422 -1.369 1.00 97.12 81 ALA A C 1
ATOM 641 O O . ALA A 1 81 ? 2.783 2.197 -2.293 1.00 97.12 81 ALA A O 1
ATOM 642 N N . LYS A 1 82 ? 0.682 2.514 -1.554 1.00 97.25 82 LYS A N 1
ATOM 643 C CA . LYS A 1 82 ? 0.032 2.326 -2.852 1.00 97.25 82 LYS A CA 1
ATOM 644 C C . LYS A 1 82 ? 0.536 3.314 -3.908 1.00 97.25 82 LYS A C 1
ATOM 646 O O . LYS A 1 82 ? 0.824 2.908 -5.025 1.00 97.25 82 LYS A O 1
ATOM 651 N N . GLN A 1 83 ? 0.695 4.594 -3.562 1.00 97.31 83 GLN A N 1
ATOM 652 C CA . GLN A 1 83 ? 1.232 5.602 -4.490 1.00 97.31 83 GLN A CA 1
ATOM 653 C C . GLN A 1 83 ? 2.642 5.245 -4.980 1.00 97.31 83 GLN A C 1
ATOM 655 O O . GLN A 1 83 ? 2.884 5.245 -6.184 1.00 97.31 83 GLN A O 1
ATOM 660 N N . ARG A 1 84 ? 3.547 4.861 -4.067 1.00 95.88 84 ARG A N 1
ATOM 661 C CA . ARG A 1 84 ? 4.904 4.404 -4.425 1.00 95.88 84 ARG A CA 1
ATOM 662 C C . ARG A 1 84 ? 4.878 3.159 -5.308 1.00 95.88 84 ARG A C 1
ATOM 664 O O . ARG A 1 84 ? 5.652 3.063 -6.257 1.00 95.88 84 ARG A O 1
ATOM 671 N N . TYR A 1 85 ? 3.977 2.227 -5.013 1.00 96.88 85 TYR A N 1
ATOM 672 C CA . TYR A 1 85 ? 3.757 1.048 -5.839 1.00 96.88 85 TYR A CA 1
ATOM 673 C C . TYR A 1 85 ? 3.286 1.406 -7.254 1.00 96.88 85 TYR A C 1
ATOM 675 O O . TYR A 1 85 ? 3.860 0.924 -8.230 1.00 96.88 85 TYR A O 1
ATOM 683 N N . ASP A 1 86 ? 2.280 2.272 -7.377 1.00 95.94 86 ASP A N 1
ATOM 684 C CA . ASP A 1 86 ? 1.733 2.698 -8.665 1.00 95.94 86 ASP A CA 1
ATOM 685 C C . ASP A 1 86 ? 2.784 3.457 -9.494 1.00 95.94 86 ASP A C 1
ATOM 687 O O . ASP A 1 86 ? 2.890 3.243 -10.701 1.00 95.94 86 ASP A O 1
ATOM 691 N N . GLU A 1 87 ? 3.615 4.285 -8.857 1.00 94.62 87 GLU A N 1
ATOM 692 C CA . GLU A 1 87 ? 4.770 4.924 -9.498 1.00 94.62 87 GLU A CA 1
ATOM 693 C C . GLU A 1 87 ? 5.789 3.905 -10.014 1.00 94.62 87 GLU A C 1
ATOM 695 O O . GLU A 1 87 ? 6.148 3.939 -11.191 1.00 94.62 87 GLU A O 1
ATOM 700 N N . ALA A 1 88 ? 6.223 2.964 -9.171 1.00 94.25 88 ALA A N 1
ATOM 7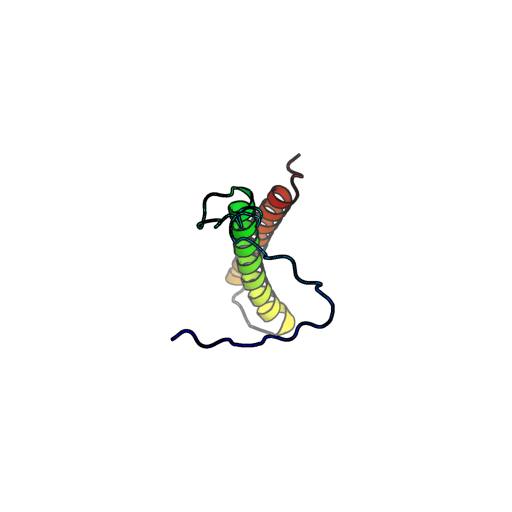01 C CA . ALA A 1 88 ? 7.170 1.927 -9.575 1.00 94.25 88 ALA A CA 1
ATOM 702 C C . ALA A 1 88 ? 6.595 1.035 -10.691 1.00 94.25 88 ALA A C 1
ATOM 704 O O . ALA A 1 88 ? 7.309 0.632 -11.609 1.00 94.25 88 ALA A O 1
ATOM 705 N N . ARG A 1 89 ? 5.284 0.767 -10.661 1.00 94.19 89 ARG A N 1
ATOM 706 C CA . ARG A 1 89 ? 4.566 0.041 -11.713 1.00 94.19 89 ARG A CA 1
ATOM 707 C C . ARG A 1 89 ? 4.560 0.822 -13.030 1.00 94.19 89 ARG A C 1
ATOM 709 O O . ARG A 1 89 ? 4.817 0.222 -14.070 1.00 94.19 89 ARG A O 1
ATOM 716 N N . ARG A 1 90 ? 4.297 2.135 -13.008 1.00 93.44 90 ARG A N 1
ATOM 717 C CA . ARG A 1 90 ? 4.351 2.984 -14.214 1.00 93.44 90 ARG A CA 1
ATOM 718 C C . ARG A 1 90 ? 5.753 3.030 -14.819 1.00 93.44 90 ARG A C 1
ATOM 720 O O . ARG A 1 90 ? 5.877 2.850 -16.028 1.00 93.44 90 ARG A O 1
ATOM 727 N N . ARG A 1 91 ? 6.789 3.168 -13.983 1.00 90.44 91 ARG A N 1
ATOM 728 C CA . ARG A 1 91 ? 8.204 3.097 -14.399 1.00 90.44 91 ARG A CA 1
ATOM 729 C C . ARG A 1 91 ? 8.531 1.773 -15.072 1.00 90.44 91 ARG A C 1
ATOM 731 O O . ARG A 1 91 ? 9.092 1.759 -16.161 1.00 90.44 91 ARG A O 1
ATOM 738 N N . LEU A 1 92 ? 8.117 0.662 -14.462 1.00 89.88 92 LEU A N 1
ATOM 739 C CA . LEU A 1 92 ? 8.354 -0.676 -15.003 1.00 89.88 92 LEU A CA 1
ATOM 740 C C . LEU A 1 92 ? 7.670 -0.894 -16.362 1.00 89.88 92 LEU A C 1
ATOM 742 O O . LEU A 1 92 ? 8.207 -1.598 -17.215 1.00 89.88 92 LEU A O 1
ATOM 746 N N . LEU A 1 93 ? 6.484 -0.311 -16.551 1.00 90.00 93 LEU A N 1
ATOM 747 C CA . LEU A 1 93 ? 5.713 -0.406 -17.791 1.00 90.00 93 LEU A CA 1
ATOM 748 C C . LEU A 1 93 ? 6.143 0.613 -18.859 1.00 90.00 93 LEU A C 1
ATOM 750 O O . LEU A 1 93 ? 5.729 0.476 -20.007 1.00 90.00 93 LEU A O 1
ATOM 754 N N . GLY A 1 94 ? 6.951 1.617 -18.504 1.00 89.62 94 GLY A N 1
ATOM 755 C CA . GLY A 1 94 ? 7.362 2.688 -19.414 1.00 89.62 94 GLY A CA 1
ATOM 756 C C . GLY A 1 94 ? 6.225 3.642 -19.798 1.00 89.62 94 GLY A C 1
ATOM 757 O O . GLY A 1 94 ? 6.221 4.154 -20.911 1.00 89.62 94 GLY A O 1
ATOM 758 N N . ILE A 1 95 ? 5.254 3.851 -18.900 1.00 89.88 95 ILE A N 1
ATOM 759 C CA . ILE A 1 95 ? 4.064 4.701 -19.117 1.00 89.88 95 ILE A CA 1
ATOM 760 C C . ILE A 1 95 ? 4.097 5.987 -18.273 1.00 89.88 95 ILE A C 1
ATOM 762 O O . ILE A 1 95 ? 3.052 6.483 -17.855 1.00 89.88 95 ILE A O 1
ATOM 766 N N . GLU A 1 96 ? 5.291 6.488 -17.944 1.00 73.19 96 GLU A N 1
ATOM 767 C CA . GLU A 1 96 ? 5.431 7.834 -17.376 1.00 73.19 96 GLU A CA 1
ATOM 768 C C . GLU A 1 96 ? 5.081 8.852 -18.474 1.00 73.19 96 GLU A C 1
ATOM 770 O O . GLU A 1 96 ? 5.894 9.121 -19.354 1.00 73.19 96 GLU A O 1
ATOM 775 N N . GLU A 1 97 ? 3.839 9.338 -18.458 1.00 53.97 97 GLU A N 1
ATOM 776 C CA . GLU A 1 97 ? 3.359 10.469 -19.264 1.00 53.97 97 GLU A CA 1
ATOM 777 C C . GLU A 1 97 ? 3.435 11.772 -18.459 1.00 53.97 97 GLU A C 1
ATOM 779 O O . GLU A 1 97 ? 3.061 11.747 -17.259 1.00 53.97 97 GLU A O 1
#

Nearest PDB structures (foldseek):
  7upo-assembly1_A  TM=7.758E-01  e=3.111E+00  synthetic construct
  6czq-assembly1_B  TM=6.977E-01  e=4.769E+00  Rattus norvegicus
  5wbx-assembly1_B  TM=7.009E-01  e=5.727E+00  Homo sapiens
  3oe0-assembly1_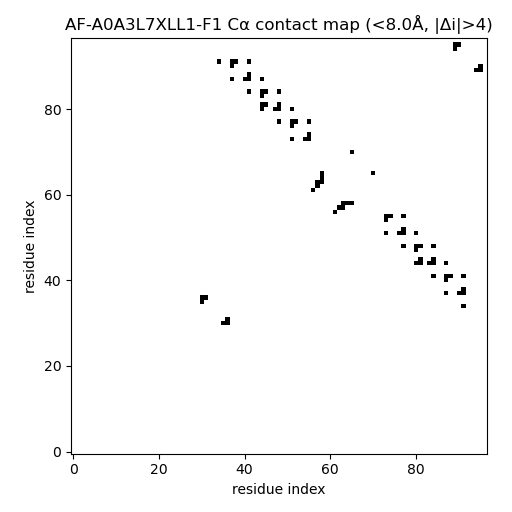A-2  TM=6.807E-01  e=5.727E+00  Homo sapiens
  2eho-assembly1_B  TM=3.077E-01  e=2.754E+00  Homo sapiens

pLDDT: mean 76.45, std 22.61, range [34.59, 98.12]

Mean predicted aligned error: 14.4 Å

Secondary structure (DSSP, 8-state):
---------TT-------TTSS-------TT--HHHHHHHHHHHHHHHHHHHHHHHHHHHTS-----HHHHHHHHHHHHHHHHHHHHHHHHHHT---

Foldseek 3Di:
DDDDDDPDDPDDDDDPPDPVPPPPPPPPDDDDDVLVVLVVQLVVLVVQLVVLVVVVCCVPPVVDDDDPVVNVVSVVSNVVSVVSNVVSVCVNVVNPD

Solvent-accessible surface area (backbone atoms only — not comparable to full-atom values): 6060 Å² total; per-residue (Å²): 141,80,90,80,82,84,77,87,67,92,81,74,77,91,66,89,82,52,86,82,74,54,77,77,78,73,78,79,68,86,86,76,51,68,70,58,52,40,51,50,52,29,48,55,27,46,52,52,23,49,56,38,47,50,56,50,43,37,42,75,74,71,64,50,86,69,57,77,80,51,49,60,52,51,55,52,50,29,52,54,28,46,50,51,24,54,52,31,48,30,60,65,70,70,63,82,126